Protein AF-A0ABD0MX73-F1 (afdb_monomer)

Structure (mmCIF, N/CA/C/O backbone):
data_AF-A0ABD0MX73-F1
#
_entry.id   AF-A0ABD0MX73-F1
#
loop_
_atom_site.group_PDB
_atom_site.id
_atom_site.type_symbol
_atom_site.label_atom_id
_atom_site.label_alt_id
_atom_site.label_comp_id
_atom_site.label_asym_id
_atom_site.label_entity_id
_atom_site.label_seq_id
_atom_site.pdbx_PDB_ins_code
_atom_site.Cartn_x
_atom_site.Cartn_y
_atom_site.Cartn_z
_atom_site.occupancy
_atom_site.B_iso_or_equiv
_atom_site.auth_seq_id
_atom_site.auth_comp_id
_atom_site.auth_asym_id
_atom_site.auth_atom_id
_atom_site.pdbx_PDB_model_num
ATOM 1 N N . MET A 1 1 ? 2.245 4.482 -4.719 1.00 58.47 1 MET A N 1
ATOM 2 C CA . MET A 1 1 ? 1.311 3.394 -5.089 1.00 58.47 1 MET A CA 1
ATOM 3 C C . MET A 1 1 ? -0.090 3.970 -5.049 1.00 58.47 1 MET A C 1
ATOM 5 O O . MET A 1 1 ? -0.383 4.683 -4.099 1.00 58.47 1 MET A O 1
ATOM 9 N N . LEU A 1 2 ? -0.908 3.717 -6.069 1.00 63.97 2 LEU A N 1
ATOM 10 C CA . LEU A 1 2 ? -2.315 4.131 -6.093 1.00 63.97 2 LEU A CA 1
ATOM 11 C C . LEU A 1 2 ? -3.198 2.883 -6.085 1.00 63.97 2 LEU A C 1
ATOM 13 O O . LEU A 1 2 ? -2.912 1.935 -6.824 1.00 63.97 2 LEU A O 1
ATOM 17 N N . LEU A 1 3 ? -4.234 2.901 -5.247 1.00 71.56 3 LEU A N 1
ATOM 18 C CA . LEU A 1 3 ? -5.297 1.898 -5.228 1.00 71.56 3 LEU A CA 1
ATOM 19 C C . LEU A 1 3 ? -6.507 2.468 -5.967 1.00 71.56 3 LEU A C 1
ATOM 21 O O . LEU A 1 3 ? -6.882 3.617 -5.752 1.00 71.56 3 LEU A O 1
ATOM 25 N N . LEU A 1 4 ? -7.085 1.676 -6.862 1.00 74.19 4 LEU A N 1
ATOM 26 C CA . LEU A 1 4 ? -8.135 2.104 -7.782 1.00 74.19 4 LEU A CA 1
ATOM 27 C C . LEU A 1 4 ? -9.317 1.131 -7.691 1.00 74.19 4 LEU A C 1
ATOM 29 O O . LEU A 1 4 ? -9.115 -0.083 -7.695 1.00 74.19 4 LEU A O 1
ATOM 33 N N . SER A 1 5 ? -10.545 1.655 -7.660 1.00 76.69 5 SER A N 1
ATOM 34 C CA . SER A 1 5 ? -11.791 0.863 -7.716 1.00 76.69 5 SER A CA 1
ATOM 35 C C . SER A 1 5 ? -12.155 0.404 -9.127 1.00 76.69 5 SER A C 1
ATOM 37 O O . SER A 1 5 ? -12.880 -0.573 -9.305 1.00 76.69 5 SER A O 1
ATOM 39 N N . LYS A 1 6 ? -11.662 1.100 -10.158 1.00 80.06 6 LYS A N 1
ATOM 40 C CA . LYS A 1 6 ? -12.025 0.844 -11.557 1.00 80.06 6 LYS A CA 1
ATOM 41 C C . LYS A 1 6 ? -10.839 0.324 -12.357 1.00 80.06 6 LYS A C 1
ATOM 43 O O . LYS A 1 6 ? -9.804 0.980 -12.476 1.00 80.06 6 LYS A O 1
ATOM 48 N N . LYS A 1 7 ? -11.045 -0.812 -13.028 1.00 80.56 7 LYS A N 1
ATOM 49 C CA . LYS A 1 7 ? -10.069 -1.419 -13.948 1.00 80.56 7 LYS A CA 1
ATOM 50 C C . LYS A 1 7 ? -9.634 -0.471 -15.073 1.00 80.56 7 LYS A C 1
ATOM 52 O O . LYS A 1 7 ? -8.482 -0.497 -15.487 1.00 80.56 7 LYS A O 1
ATOM 57 N N . THR A 1 8 ? -10.541 0.367 -15.573 1.00 77.88 8 THR A N 1
ATOM 58 C CA . THR A 1 8 ? -10.251 1.333 -16.646 1.00 77.88 8 THR A CA 1
ATOM 59 C C . THR A 1 8 ? -9.255 2.408 -16.215 1.00 77.88 8 THR A C 1
ATOM 61 O O . THR A 1 8 ? -8.414 2.800 -17.017 1.00 77.88 8 THR A O 1
ATOM 64 N N . LEU A 1 9 ? -9.295 2.839 -14.949 1.00 74.19 9 LEU A N 1
ATOM 65 C CA . LEU A 1 9 ? -8.300 3.758 -14.390 1.00 74.19 9 LEU A CA 1
ATOM 66 C C . LEU A 1 9 ? -6.937 3.074 -14.252 1.00 74.19 9 LEU A C 1
ATOM 68 O O . LEU A 1 9 ? -5.914 3.682 -14.548 1.00 74.19 9 LEU A O 1
ATOM 72 N N . TRP A 1 10 ? -6.919 1.798 -13.861 1.00 74.44 10 TRP A N 1
ATOM 73 C CA . TRP A 1 10 ? -5.686 1.010 -13.792 1.00 74.44 10 TRP A CA 1
ATOM 74 C C . TRP A 1 10 ? -5.025 0.833 -15.169 1.00 74.44 10 TRP A C 1
ATOM 76 O O . TRP A 1 10 ? -3.808 0.971 -15.278 1.00 74.44 10 TRP A O 1
ATOM 86 N N . LEU A 1 11 ? -5.824 0.588 -16.214 1.00 76.94 11 LEU A N 1
ATOM 87 C CA . LEU A 1 11 ? -5.361 0.433 -17.600 1.00 76.94 11 LEU A CA 1
ATOM 88 C C . LEU A 1 11 ? -4.970 1.750 -18.290 1.00 76.94 11 LEU A C 1
ATOM 90 O O . LEU A 1 11 ? -4.331 1.706 -19.338 1.00 76.94 11 LEU A O 1
ATOM 94 N N . SER A 1 12 ? -5.373 2.905 -17.754 1.00 77.81 12 SER A N 1
ATOM 95 C CA . SER A 1 12 ? -5.041 4.209 -18.340 1.00 77.81 12 SER A CA 1
ATOM 96 C C . SER A 1 12 ? -3.531 4.441 -18.315 1.00 77.81 12 SER A C 1
ATOM 98 O O . SER A 1 12 ? -2.850 4.067 -17.370 1.00 77.81 12 SER A O 1
ATOM 100 N N . ASP A 1 13 ? -2.986 5.129 -19.308 1.00 72.06 13 ASP A N 1
ATOM 101 C CA . ASP A 1 13 ? -1.598 5.610 -19.316 1.00 72.06 13 ASP A CA 1
ATOM 102 C C . ASP A 1 13 ? -1.348 6.788 -18.350 1.00 72.06 13 ASP A C 1
ATOM 104 O O . ASP A 1 13 ? -0.205 7.178 -18.136 1.00 72.06 13 ASP A O 1
ATOM 108 N N . GLY A 1 14 ? -2.401 7.308 -17.714 1.00 64.31 14 GLY A N 1
ATOM 109 C CA . GLY A 1 14 ? -2.361 8.451 -16.805 1.00 64.31 14 GLY A CA 1
ATOM 110 C C . GLY A 1 14 ? -2.854 9.765 -17.386 1.00 64.31 14 GLY A C 1
ATOM 111 O O . GLY A 1 14 ? -2.981 10.741 -16.647 1.00 64.31 14 GLY A O 1
ATOM 112 N N . SER A 1 15 ? -3.247 9.770 -18.659 1.00 62.91 15 SER A N 1
ATOM 113 C CA . SER A 1 15 ? -3.918 10.900 -19.312 1.00 62.91 15 SER A CA 1
ATOM 114 C C . SER A 1 15 ? -5.285 11.247 -18.709 1.00 62.91 15 SER A C 1
ATOM 116 O O . SER A 1 15 ? -5.742 12.378 -18.852 1.00 62.91 15 SER A O 1
ATOM 118 N N . MET A 1 16 ? -5.935 10.313 -18.002 1.00 61.72 16 MET A N 1
ATOM 119 C CA . MET A 1 16 ? -7.281 10.517 -17.444 1.00 61.72 16 MET A CA 1
ATOM 120 C C . MET A 1 16 ? -7.321 11.266 -16.100 1.00 61.72 16 MET A C 1
ATOM 122 O O . MET A 1 16 ? -8.405 11.464 -15.564 1.00 61.72 16 MET A O 1
ATOM 126 N N . GLY A 1 17 ? -6.178 11.711 -15.564 1.00 57.12 17 GLY A N 1
ATOM 127 C CA . GLY A 1 17 ? -6.126 12.512 -14.337 1.00 57.12 17 GLY A CA 1
ATOM 128 C C . GLY A 1 17 ? -6.524 11.718 -13.087 1.00 57.12 17 GLY A C 1
ATOM 129 O O . GLY A 1 17 ? -7.679 11.701 -12.676 1.00 57.12 17 GLY A O 1
ATOM 130 N N . PHE A 1 18 ? -5.546 11.103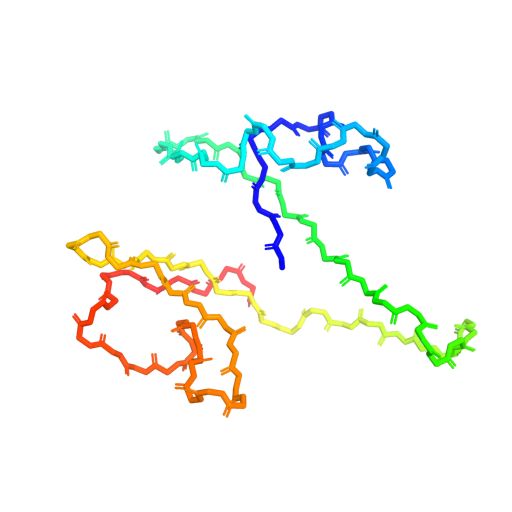 -12.417 1.00 60.06 18 PHE A N 1
ATOM 131 C CA . PHE A 1 18 ? -5.746 10.250 -11.229 1.00 60.06 18 PHE A CA 1
ATOM 132 C C . PHE A 1 18 ? -6.273 10.963 -9.963 1.00 60.06 18 PHE A C 1
ATOM 134 O O . PHE A 1 18 ? -6.321 10.352 -8.899 1.00 60.06 18 PHE A O 1
ATOM 141 N N . GLY A 1 19 ? -6.635 12.246 -10.044 1.00 54.72 19 GLY A N 1
ATOM 142 C CA . GLY A 1 19 ? -6.941 13.088 -8.883 1.00 54.72 19 GLY A CA 1
ATOM 143 C C . GLY A 1 19 ? -8.414 13.175 -8.478 1.00 54.72 19 GLY A C 1
ATOM 144 O O . GLY A 1 19 ? -8.689 13.694 -7.405 1.00 54.72 19 GLY A O 1
ATOM 145 N N . GLN A 1 20 ? -9.364 12.710 -9.300 1.00 48.94 20 GLN A N 1
ATOM 146 C CA . GLN A 1 20 ? -10.796 12.961 -9.043 1.00 48.94 20 GLN A CA 1
ATOM 147 C C . GLN A 1 20 ? -11.555 11.806 -8.361 1.00 48.94 20 GLN A C 1
ATOM 149 O O . GLN A 1 20 ? -12.685 12.005 -7.935 1.00 48.94 20 GLN A O 1
ATOM 154 N N . GLU A 1 21 ? -10.935 10.631 -8.192 1.00 50.41 21 GLU A N 1
ATOM 155 C CA . GLU A 1 21 ? -11.530 9.462 -7.505 1.00 50.41 21 GLU A CA 1
ATOM 156 C C . GLU A 1 21 ? -10.542 8.776 -6.528 1.00 50.41 21 GLU A C 1
ATOM 158 O O . GLU A 1 21 ? -10.696 7.602 -6.190 1.00 50.41 21 GLU A O 1
ATOM 163 N N . SER A 1 22 ? -9.492 9.481 -6.083 1.00 52.31 22 SER A N 1
ATOM 164 C CA . SER A 1 22 ? -8.428 8.901 -5.243 1.00 52.31 22 SER A CA 1
ATOM 165 C C . SER A 1 22 ? -8.841 8.622 -3.793 1.00 52.31 22 SER A C 1
ATOM 167 O O . SER A 1 22 ? -8.194 7.808 -3.140 1.00 52.31 22 SER A O 1
ATOM 169 N N . ASP A 1 23 ? -9.920 9.244 -3.307 1.00 53.25 23 ASP A N 1
ATOM 170 C CA . ASP A 1 23 ? -10.564 8.897 -2.032 1.00 53.25 23 ASP A CA 1
ATOM 171 C C . ASP A 1 23 ? -11.628 7.822 -2.273 1.00 53.25 23 ASP A C 1
ATOM 173 O O . ASP A 1 23 ? -12.833 8.071 -2.289 1.00 53.25 23 ASP A O 1
ATOM 177 N N . THR A 1 24 ? -11.167 6.598 -2.517 1.00 62.81 24 THR A N 1
ATOM 178 C CA . THR A 1 24 ? -12.043 5.429 -2.598 1.00 62.81 24 THR A CA 1
ATOM 179 C C . THR A 1 24 ? -11.948 4.654 -1.285 1.00 62.81 24 THR A C 1
ATOM 181 O O . THR A 1 24 ? -10.898 4.105 -0.953 1.00 62.81 24 THR A O 1
ATOM 184 N N . ALA A 1 25 ? -13.056 4.582 -0.546 1.00 70.25 25 ALA A N 1
ATOM 185 C CA . ALA A 1 25 ? -13.232 3.579 0.498 1.00 70.25 25 ALA A CA 1
ATOM 186 C C . ALA A 1 25 ? -13.597 2.237 -0.156 1.00 70.25 25 ALA A C 1
ATOM 188 O O . ALA A 1 25 ? -14.439 2.203 -1.052 1.00 70.25 25 ALA A O 1
ATOM 189 N N . PHE A 1 26 ? -12.969 1.150 0.290 1.00 76.44 26 PHE A N 1
ATOM 190 C CA . PHE A 1 26 ? -13.239 -0.203 -0.198 1.00 76.44 26 PHE A CA 1
ATOM 191 C C . PHE A 1 26 ? -14.049 -0.977 0.842 1.00 76.44 26 PHE A C 1
ATOM 193 O O . PHE A 1 26 ? -13.752 -0.920 2.036 1.00 76.44 26 PHE A O 1
ATOM 200 N N . SER A 1 27 ? -15.066 -1.694 0.381 1.00 78.25 27 SER A N 1
ATOM 201 C CA . SER A 1 27 ? -15.904 -2.586 1.179 1.00 78.25 27 SER A CA 1
ATOM 202 C C . SER A 1 27 ? -15.445 -4.038 1.051 1.00 78.25 27 SER A C 1
ATOM 204 O O . SER A 1 27 ? -14.663 -4.402 0.170 1.00 78.25 27 SER A O 1
ATOM 206 N N . GLU A 1 28 ? -15.943 -4.895 1.939 1.00 78.62 28 GLU A N 1
ATOM 207 C CA . GLU A 1 28 ? -15.727 -6.335 1.819 1.00 78.62 28 GLU A CA 1
ATOM 208 C C . GLU A 1 28 ? -16.255 -6.853 0.469 1.00 78.62 28 GLU A C 1
ATOM 210 O O . GLU A 1 28 ? -17.384 -6.563 0.078 1.00 78.62 28 GLU A O 1
ATOM 215 N N . GLY A 1 29 ? -15.424 -7.619 -0.243 1.00 83.00 29 GLY A N 1
ATOM 216 C CA . GLY A 1 29 ? -15.737 -8.147 -1.574 1.00 83.00 29 GLY A CA 1
ATOM 217 C C . GLY A 1 29 ? -15.302 -7.256 -2.741 1.00 83.00 29 GLY A C 1
ATOM 218 O O . GLY A 1 29 ? -15.340 -7.714 -3.885 1.00 83.00 29 GLY A O 1
ATOM 219 N N . ASP A 1 30 ? -14.834 -6.031 -2.479 1.00 83.56 30 ASP A N 1
ATOM 220 C CA . ASP A 1 30 ? -14.346 -5.146 -3.535 1.00 83.56 30 ASP A CA 1
ATOM 221 C C . ASP A 1 30 ? -13.040 -5.652 -4.159 1.00 83.56 30 ASP A C 1
ATOM 223 O O . ASP A 1 30 ? -12.124 -6.140 -3.491 1.00 83.56 30 ASP A O 1
ATOM 227 N N . VAL A 1 31 ? -12.929 -5.472 -5.477 1.00 83.00 31 VAL A N 1
ATOM 228 C CA . VAL A 1 3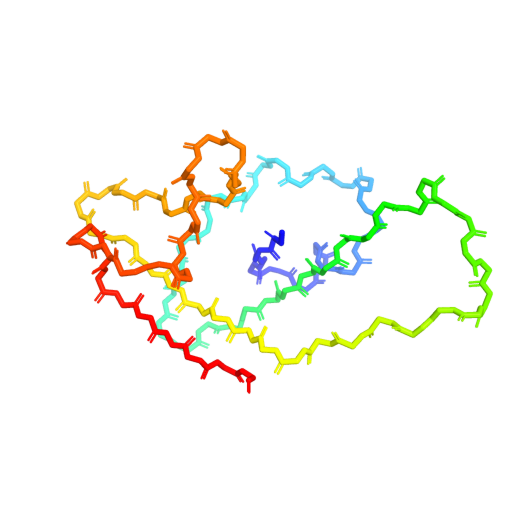1 ? -11.697 -5.749 -6.220 1.00 83.00 31 VAL A CA 1
ATOM 229 C C . VAL A 1 31 ? -10.837 -4.491 -6.245 1.00 83.00 31 VAL A C 1
ATOM 231 O O . VAL A 1 31 ? -11.211 -3.482 -6.843 1.00 83.00 31 VAL A O 1
ATOM 234 N N . ILE A 1 32 ? -9.657 -4.575 -5.634 1.00 82.06 32 ILE A N 1
ATOM 235 C CA . ILE A 1 32 ? -8.697 -3.473 -5.560 1.00 82.06 32 ILE A CA 1
ATOM 236 C C . ILE A 1 32 ? -7.652 -3.625 -6.665 1.00 82.06 32 ILE A C 1
ATOM 238 O O . ILE A 1 32 ? -6.962 -4.642 -6.747 1.00 82.06 32 ILE A O 1
ATOM 242 N N . TYR A 1 33 ? -7.490 -2.590 -7.490 1.00 82.50 33 TYR A N 1
ATOM 243 C CA . TYR A 1 33 ? -6.439 -2.537 -8.504 1.00 82.50 33 TYR A CA 1
ATOM 244 C C . TYR A 1 33 ? -5.277 -1.672 -8.014 1.00 82.50 33 TYR A C 1
ATOM 246 O O . TYR A 1 33 ? -5.448 -0.484 -7.748 1.00 82.50 33 TYR A O 1
ATOM 254 N N . GLY A 1 34 ? -4.084 -2.260 -7.908 1.00 77.75 34 GLY A N 1
ATOM 255 C CA . GLY A 1 34 ? -2.854 -1.550 -7.559 1.00 77.75 34 GLY A CA 1
ATOM 256 C C . GLY A 1 34 ? -2.010 -1.228 -8.791 1.00 77.75 34 GLY A C 1
ATOM 257 O O . GLY A 1 34 ? -1.847 -2.069 -9.677 1.00 77.75 34 GLY A O 1
ATOM 258 N N . ARG A 1 35 ? -1.428 -0.024 -8.840 1.00 77.19 35 ARG A N 1
ATOM 259 C CA . ARG A 1 35 ? -0.412 0.337 -9.843 1.00 77.19 35 ARG A CA 1
ATOM 260 C C . ARG A 1 35 ? 0.876 0.823 -9.186 1.00 77.19 35 ARG A C 1
ATOM 262 O O . ARG A 1 35 ? 0.862 1.730 -8.346 1.00 77.19 35 ARG A O 1
ATOM 269 N N . VAL A 1 36 ? 1.992 0.229 -9.603 1.00 75.69 36 VAL A N 1
ATOM 270 C CA . VAL A 1 36 ? 3.346 0.666 -9.251 1.00 75.69 36 VAL A CA 1
ATOM 271 C C . VAL A 1 36 ? 3.881 1.491 -10.415 1.00 75.69 36 VAL A C 1
ATOM 273 O O . VAL A 1 36 ? 4.053 0.979 -11.516 1.00 75.69 36 VAL A O 1
ATOM 276 N N . MET A 1 37 ? 4.083 2.782 -10.169 1.00 73.25 37 MET A N 1
ATOM 277 C CA . MET A 1 37 ? 4.743 3.689 -11.103 1.00 73.25 37 MET A CA 1
ATOM 278 C C . MET A 1 37 ? 6.213 3.764 -10.707 1.00 73.25 37 MET A C 1
ATOM 280 O O . MET A 1 37 ? 6.514 4.004 -9.538 1.00 73.25 37 MET A O 1
ATOM 284 N N . VAL A 1 38 ? 7.105 3.552 -11.666 1.00 72.12 38 VAL A N 1
ATOM 285 C CA . VAL A 1 38 ? 8.550 3.703 -11.486 1.00 72.12 38 VAL A CA 1
ATOM 286 C C . VAL A 1 38 ? 8.967 4.885 -12.345 1.00 72.12 38 VAL A C 1
ATOM 288 O O . VAL A 1 38 ? 8.683 4.886 -13.541 1.00 72.12 38 VAL A O 1
ATOM 291 N N . ASP A 1 39 ? 9.584 5.896 -11.738 1.00 69.25 39 ASP A N 1
ATOM 292 C CA . ASP A 1 39 ? 10.137 7.025 -12.481 1.00 69.25 39 ASP A CA 1
ATOM 293 C C . ASP A 1 39 ? 11.469 6.594 -13.120 1.00 69.25 39 ASP A C 1
ATOM 295 O O . ASP A 1 39 ? 12.409 6.240 -12.398 1.00 69.25 39 ASP A O 1
ATOM 299 N N . PRO A 1 40 ? 11.580 6.571 -14.458 1.00 61.81 40 PRO A N 1
ATOM 300 C CA . PRO A 1 40 ? 12.763 6.083 -15.145 1.00 61.81 40 PRO A CA 1
ATOM 301 C C . PRO A 1 40 ? 13.893 7.124 -15.203 1.00 61.81 40 PRO A C 1
ATOM 303 O O . PRO A 1 40 ? 14.659 7.100 -16.163 1.00 61.81 40 PRO A O 1
ATOM 306 N N . VAL A 1 41 ? 14.061 8.011 -14.207 1.00 59.47 41 VAL A N 1
ATOM 307 C CA . VAL A 1 41 ? 15.117 9.059 -14.197 1.00 59.47 41 VAL A CA 1
ATOM 308 C C . VAL A 1 41 ? 16.519 8.503 -14.497 1.00 59.47 41 VAL A C 1
ATOM 310 O O . VAL A 1 41 ? 17.382 9.228 -14.978 1.00 59.47 41 VAL A O 1
ATOM 313 N N . GLN A 1 42 ? 16.759 7.210 -14.266 1.00 55.69 42 GLN A N 1
ATOM 314 C CA . GLN A 1 42 ? 18.047 6.563 -14.535 1.00 55.69 42 GLN A CA 1
ATOM 315 C C . GLN A 1 42 ? 18.143 5.810 -15.874 1.00 55.69 42 GLN A C 1
ATOM 317 O O . GLN A 1 42 ? 19.209 5.279 -16.162 1.00 55.69 42 GLN A O 1
ATOM 322 N N . ASN A 1 43 ? 17.089 5.766 -16.703 1.00 55.41 43 ASN A N 1
ATOM 323 C CA . ASN A 1 43 ? 17.109 5.166 -18.048 1.00 55.41 43 ASN A CA 1
ATOM 324 C C . ASN A 1 43 ? 17.845 3.805 -18.075 1.00 55.41 43 ASN A C 1
ATOM 326 O O . ASN A 1 43 ? 18.718 3.559 -18.903 1.00 55.41 43 ASN A O 1
ATOM 330 N N . LEU A 1 44 ? 17.525 2.932 -17.111 1.00 59.91 44 LEU A N 1
ATOM 331 C CA . LEU A 1 44 ? 18.272 1.700 -16.810 1.00 59.91 44 LEU A CA 1
ATOM 332 C C . LEU A 1 44 ? 18.175 0.616 -17.914 1.00 59.91 44 LEU A C 1
ATOM 334 O O . LEU A 1 44 ? 18.689 -0.490 -17.736 1.00 59.91 44 LEU A O 1
ATOM 338 N N . GLY A 1 45 ? 17.547 0.930 -19.055 1.00 63.66 45 GLY A N 1
ATOM 339 C CA . GLY A 1 45 ? 17.368 0.039 -20.205 1.00 63.66 45 GLY A CA 1
ATOM 340 C C . GLY A 1 45 ? 16.603 -1.242 -19.865 1.00 63.66 45 GLY A C 1
ATOM 341 O O . GLY A 1 45 ? 15.926 -1.316 -18.848 1.00 63.66 45 GLY A O 1
ATOM 342 N N . ASP A 1 46 ? 16.758 -2.284 -20.680 1.00 67.25 46 ASP A N 1
ATOM 343 C CA . ASP A 1 46 ? 16.188 -3.618 -20.407 1.00 67.25 46 ASP A CA 1
ATOM 344 C C . ASP A 1 46 ? 16.965 -4.392 -19.316 1.00 67.25 46 ASP A C 1
ATOM 346 O O . ASP A 1 46 ? 16.697 -5.561 -19.043 1.00 67.25 46 ASP A O 1
ATOM 350 N N . SER A 1 47 ? 17.959 -3.753 -18.692 1.00 70.56 47 SER A N 1
ATOM 351 C CA . SER A 1 47 ? 18.912 -4.385 -17.773 1.00 70.56 47 SER A CA 1
ATOM 352 C C . SER A 1 47 ? 18.453 -4.396 -16.314 1.00 70.56 47 SER A C 1
ATOM 354 O O . SER A 1 47 ? 19.197 -4.867 -15.451 1.00 70.56 47 SER A O 1
ATOM 356 N N . PHE A 1 48 ? 17.263 -3.876 -16.005 1.00 70.25 48 PHE A N 1
ATOM 357 C CA . PHE A 1 48 ? 16.724 -3.890 -14.648 1.00 70.25 48 PHE A CA 1
ATOM 358 C C . PHE A 1 48 ? 15.459 -4.738 -14.563 1.00 70.25 48 PHE A C 1
ATOM 360 O O . PHE A 1 48 ? 14.548 -4.646 -15.381 1.00 70.25 48 PHE A O 1
ATOM 367 N N . ILE A 1 49 ? 15.396 -5.551 -13.514 1.00 73.44 49 ILE A N 1
ATOM 368 C CA . ILE A 1 49 ? 14.198 -6.292 -13.140 1.00 73.44 49 ILE A CA 1
ATOM 369 C C . ILE A 1 49 ? 13.688 -5.657 -11.853 1.00 73.44 49 ILE A C 1
ATOM 371 O O . ILE A 1 49 ? 14.395 -5.624 -10.846 1.00 73.44 49 ILE A O 1
ATOM 375 N N . CYS A 1 50 ? 12.464 -5.138 -11.882 1.00 76.12 50 CYS A N 1
ATOM 376 C CA . CYS A 1 50 ? 11.776 -4.705 -10.674 1.00 76.12 50 CYS A CA 1
ATOM 377 C C . CYS A 1 50 ? 10.986 -5.889 -10.115 1.00 76.12 50 CYS A C 1
ATOM 379 O O . CYS A 1 50 ? 10.056 -6.374 -10.758 1.00 76.12 50 CYS A O 1
ATOM 381 N N . ASN A 1 51 ? 11.357 -6.345 -8.920 1.00 81.69 51 ASN A N 1
ATOM 382 C CA . ASN A 1 51 ? 10.632 -7.388 -8.207 1.00 81.69 51 ASN A CA 1
ATOM 383 C C . ASN A 1 51 ? 9.839 -6.774 -7.059 1.00 81.69 51 ASN A C 1
ATOM 385 O O . ASN A 1 51 ? 10.368 -6.001 -6.260 1.00 81.69 51 ASN A O 1
ATOM 389 N N . ILE A 1 52 ? 8.569 -7.153 -6.957 1.00 84.56 52 ILE A N 1
ATOM 390 C CA . ILE A 1 52 ? 7.749 -6.838 -5.792 1.00 84.56 52 ILE A CA 1
ATOM 391 C C . ILE A 1 52 ? 7.944 -7.971 -4.788 1.00 84.56 52 ILE A C 1
ATOM 393 O O . ILE A 1 52 ? 7.404 -9.058 -4.966 1.00 84.56 52 ILE A O 1
ATOM 397 N N . GLU A 1 53 ? 8.729 -7.725 -3.742 1.00 86.44 53 GLU A N 1
ATOM 398 C CA . GLU A 1 53 ? 9.000 -8.748 -2.725 1.00 86.44 53 GLU A CA 1
ATOM 399 C C . GLU A 1 53 ? 7.908 -8.839 -1.660 1.00 86.44 53 GLU A C 1
ATOM 401 O O . GLU A 1 53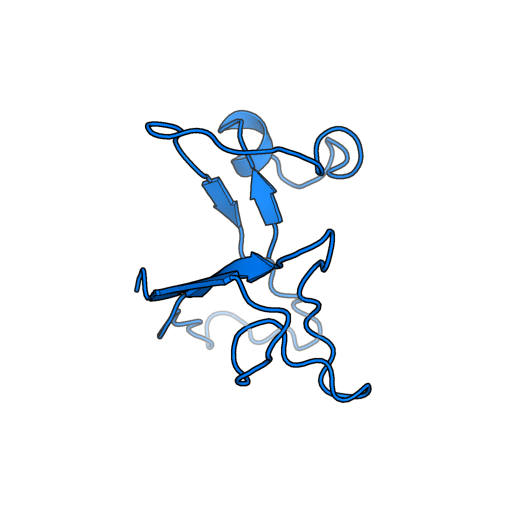 ? 7.620 -9.920 -1.147 1.00 86.44 53 GLU A O 1
ATOM 406 N N . LYS A 1 54 ? 7.342 -7.691 -1.270 1.00 86.94 54 LYS A N 1
ATOM 407 C CA . LYS A 1 54 ? 6.337 -7.594 -0.210 1.00 86.94 54 LYS A CA 1
ATOM 408 C C . LYS A 1 54 ? 5.362 -6.475 -0.515 1.00 86.94 54 LYS A C 1
ATOM 410 O O . LYS A 1 54 ? 5.773 -5.386 -0.917 1.00 86.94 54 LYS A O 1
ATOM 415 N N . VAL A 1 55 ? 4.086 -6.720 -0.250 1.00 84.94 55 VAL A N 1
ATOM 416 C CA . VAL A 1 55 ? 3.052 -5.681 -0.298 1.00 84.94 55 VAL A CA 1
ATOM 417 C C . VAL A 1 55 ? 2.259 -5.720 0.991 1.00 84.94 55 VAL A C 1
ATOM 419 O O . VAL A 1 55 ? 1.818 -6.784 1.429 1.00 84.94 55 VAL A O 1
ATOM 422 N N . PHE A 1 56 ? 2.076 -4.544 1.586 1.00 85.81 56 PHE A N 1
ATOM 423 C CA . PHE A 1 56 ? 1.276 -4.368 2.785 1.00 85.81 56 PHE A CA 1
ATOM 424 C C . PHE A 1 56 ? 0.078 -3.475 2.478 1.00 85.81 56 PHE A C 1
ATOM 426 O O . PHE A 1 56 ? 0.247 -2.387 1.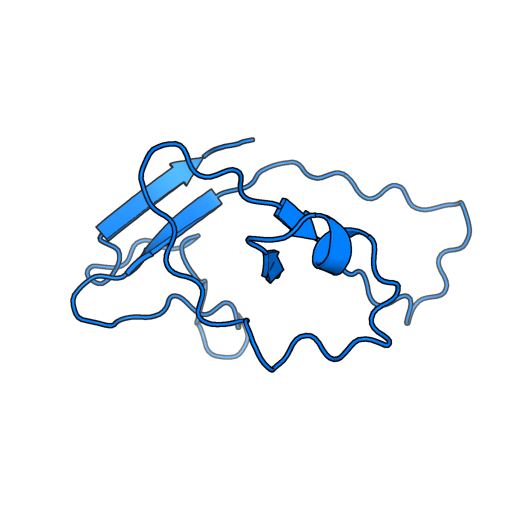931 1.00 85.81 56 PHE A O 1
ATOM 433 N N . LEU A 1 57 ? -1.117 -3.931 2.847 1.00 84.94 57 LEU A N 1
ATOM 434 C CA . LEU A 1 57 ? -2.321 -3.109 2.887 1.00 84.94 57 LEU A CA 1
ATOM 435 C C . LEU A 1 57 ? -2.587 -2.723 4.338 1.00 84.94 57 LEU A C 1
ATOM 437 O O . LEU A 1 57 ? -2.573 -3.579 5.224 1.00 84.94 57 LEU A O 1
ATOM 441 N N . CYS A 1 58 ? -2.810 -1.441 4.588 1.00 84.62 58 CYS A N 1
ATOM 442 C CA . CYS A 1 58 ? -2.961 -0.930 5.937 1.00 84.62 58 CYS A CA 1
ATOM 443 C C . CYS A 1 58 ? -3.978 0.197 6.010 1.00 84.62 58 CYS A C 1
ATOM 445 O O . CYS A 1 58 ? -4.195 0.924 5.042 1.00 84.62 58 CYS A O 1
ATOM 447 N N . THR A 1 59 ? -4.582 0.335 7.184 1.00 85.75 59 THR A N 1
ATOM 448 C CA . THR A 1 59 ? -5.553 1.385 7.490 1.00 85.75 59 THR A CA 1
ATOM 449 C C . THR A 1 59 ? -5.114 2.109 8.753 1.00 85.75 59 THR A C 1
ATOM 451 O O . THR A 1 59 ? -4.623 1.481 9.697 1.00 85.75 59 THR A O 1
ATOM 454 N N . GLY A 1 60 ? -5.27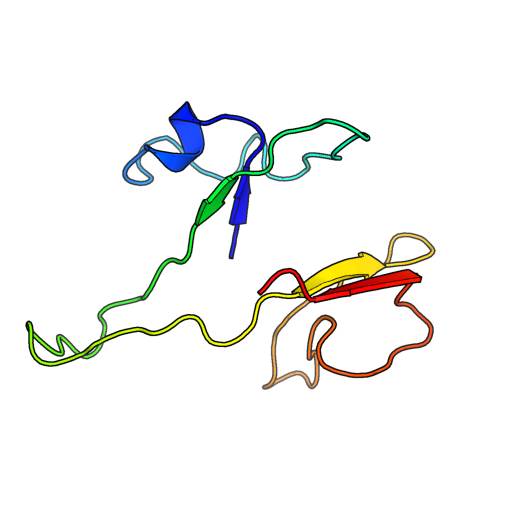6 3.429 8.785 1.00 87.19 60 GLY A N 1
ATOM 455 C CA . GLY A 1 60 ? -5.122 4.177 10.027 1.00 87.19 60 GLY A CA 1
ATOM 456 C C . GLY A 1 60 ? -6.381 4.117 10.892 1.00 87.19 60 GLY A C 1
ATOM 457 O O . GLY A 1 60 ? -7.456 3.738 10.423 1.00 87.19 60 GLY A O 1
ATOM 458 N N . ALA A 1 61 ? -6.228 4.478 12.159 1.00 88.50 61 ALA A N 1
ATOM 459 C CA . ALA A 1 61 ? -7.312 4.740 13.097 1.00 88.50 61 ALA A CA 1
ATOM 460 C C . ALA A 1 61 ? -7.591 6.249 13.173 1.00 88.50 61 ALA A C 1
ATOM 462 O O . ALA A 1 61 ? -6.710 7.060 12.890 1.00 88.50 61 ALA A O 1
ATOM 463 N N . ASP A 1 62 ? -8.813 6.629 13.553 1.00 88.44 62 ASP A N 1
ATOM 464 C CA . ASP A 1 62 ? -9.176 8.014 13.896 1.00 88.44 62 ASP A CA 1
ATOM 465 C C . ASP A 1 62 ? -8.841 9.064 12.816 1.00 88.44 62 ASP A C 1
ATOM 467 O O . ASP A 1 62 ? -8.442 10.190 13.106 1.00 88.44 62 ASP A O 1
ATOM 471 N N . GLY A 1 63 ? -8.989 8.692 11.539 1.00 84.19 63 GLY A N 1
ATOM 472 C CA . GLY A 1 63 ? -8.707 9.576 10.401 1.00 84.19 63 GLY A CA 1
ATOM 473 C C . GLY A 1 63 ? -7.220 9.724 10.058 1.00 84.19 63 GLY A C 1
ATOM 474 O O . GLY A 1 63 ? -6.873 10.500 9.167 1.00 84.19 63 GLY A O 1
ATOM 475 N N . TYR A 1 64 ? -6.332 8.976 10.718 1.00 85.00 64 TYR A N 1
ATOM 476 C CA . TYR A 1 64 ? -4.927 8.905 10.337 1.00 85.00 64 TYR A CA 1
ATOM 477 C C . TYR A 1 64 ? -4.772 8.264 8.951 1.00 85.00 64 TYR A C 1
ATOM 479 O O . TYR A 1 64 ? -5.288 7.179 8.685 1.00 85.00 64 TYR A O 1
ATOM 487 N N . ILE A 1 65 ? -4.013 8.918 8.073 1.00 85.44 65 ILE A N 1
ATOM 488 C CA . ILE A 1 65 ? -3.644 8.386 6.758 1.00 85.44 65 ILE A CA 1
ATOM 489 C C . ILE A 1 65 ? -2.148 8.058 6.803 1.00 85.44 65 ILE A C 1
ATOM 491 O O . ILE A 1 65 ? -1.340 8.988 6.884 1.00 85.44 65 ILE A O 1
ATOM 495 N N . PRO A 1 66 ? -1.749 6.773 6.748 1.00 85.44 66 PRO A N 1
ATOM 496 C CA . PRO A 1 66 ? -0.342 6.391 6.739 1.00 85.44 66 PRO A CA 1
ATOM 497 C C . PRO A 1 66 ? 0.350 6.917 5.477 1.00 85.44 66 PRO A C 1
ATOM 499 O O . PRO A 1 66 ? 0.037 6.501 4.362 1.00 85.44 66 PRO A O 1
ATOM 502 N N . LYS A 1 67 ? 1.308 7.828 5.649 1.00 86.12 67 LYS A N 1
ATOM 503 C CA . LYS A 1 67 ? 2.111 8.394 4.557 1.00 86.12 67 LYS A CA 1
ATOM 504 C C . LYS A 1 67 ? 3.496 7.773 4.543 1.00 86.12 67 LYS A C 1
ATOM 506 O O . LYS A 1 67 ? 4.056 7.490 5.597 1.00 86.12 67 LYS A O 1
ATOM 511 N N . TYR A 1 68 ? 4.040 7.566 3.349 1.00 84.25 68 TYR A N 1
ATOM 512 C CA . TYR A 1 68 ? 5.405 7.088 3.167 1.00 84.25 68 TYR A CA 1
ATOM 513 C C . TYR A 1 68 ? 6.279 8.228 2.641 1.00 84.25 68 TYR A C 1
ATOM 515 O O . TYR A 1 68 ? 6.240 8.553 1.455 1.00 84.25 68 TYR A O 1
ATOM 523 N N . ASN A 1 69 ? 7.037 8.833 3.547 1.00 86.81 69 ASN A N 1
ATOM 524 C CA . ASN A 1 69 ? 8.077 9.818 3.299 1.00 86.81 69 ASN A CA 1
ATOM 525 C C . ASN A 1 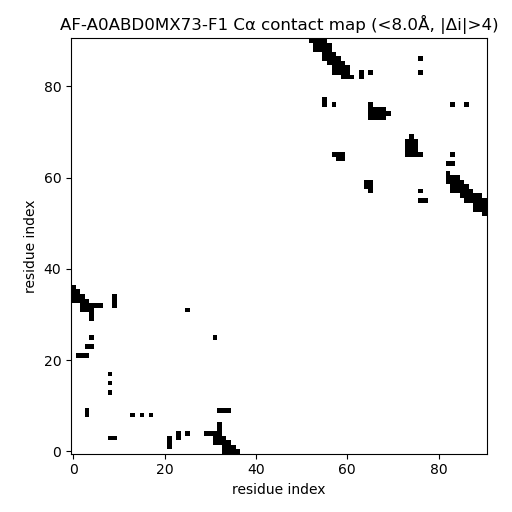69 ? 9.221 9.625 4.324 1.00 86.81 69 ASN A C 1
ATOM 527 O O . ASN A 1 69 ? 9.204 10.231 5.401 1.00 86.81 69 ASN A O 1
ATOM 531 N N . PRO A 1 70 ? 10.213 8.771 4.009 1.00 87.31 70 PRO A N 1
ATOM 532 C CA . PRO A 1 70 ? 11.323 8.461 4.909 1.00 87.31 70 PRO A CA 1
ATOM 533 C C . PRO A 1 70 ? 12.149 9.674 5.347 1.00 87.31 70 PRO A C 1
ATOM 535 O O . PRO A 1 70 ? 12.636 9.678 6.476 1.00 87.31 70 PRO A O 1
ATOM 538 N N . ASP A 1 71 ? 12.269 10.704 4.502 1.00 93.75 71 ASP A N 1
ATOM 539 C CA . ASP A 1 71 ? 13.018 11.930 4.818 1.00 93.75 71 ASP A CA 1
ATOM 540 C C . ASP A 1 71 ? 12.356 12.729 5.953 1.00 93.75 71 ASP A C 1
ATOM 542 O O . ASP A 1 71 ? 13.028 13.424 6.714 1.00 93.75 71 ASP A O 1
ATOM 546 N N . ASN A 1 72 ? 11.037 12.568 6.109 1.00 92.56 72 ASN A N 1
ATOM 547 C CA . ASN A 1 72 ? 10.241 13.155 7.186 1.00 92.56 72 ASN A CA 1
ATOM 548 C C . ASN A 1 72 ? 9.949 12.165 8.328 1.00 92.56 72 ASN A C 1
ATOM 550 O O . ASN A 1 72 ? 9.087 12.439 9.161 1.00 92.56 72 ASN A O 1
ATOM 554 N N . PHE A 1 73 ? 10.635 11.017 8.381 1.00 89.44 73 PHE A N 1
ATOM 555 C CA . PHE A 1 73 ? 10.369 9.933 9.339 1.00 89.44 73 PHE A CA 1
ATOM 556 C C . PHE A 1 73 ? 8.944 9.350 9.257 1.00 89.44 73 PHE A C 1
ATOM 558 O O . PHE A 1 73 ? 8.432 8.781 10.222 1.00 89.44 73 PHE A O 1
ATOM 565 N N . GLU A 1 74 ? 8.299 9.445 8.093 1.00 89.25 74 GLU A N 1
ATOM 566 C CA . GLU A 1 74 ? 6.994 8.843 7.829 1.00 89.25 74 GLU A CA 1
ATO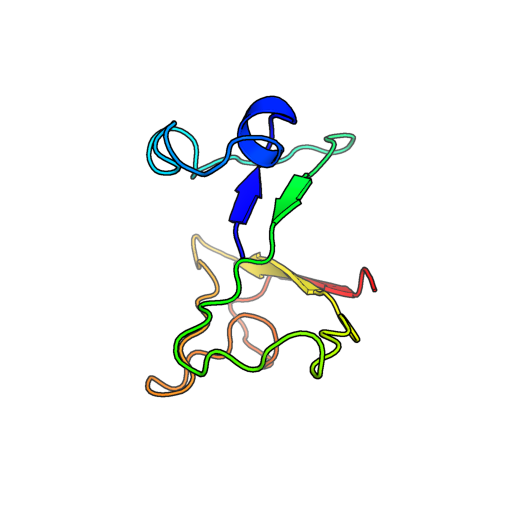M 567 C C . GLU A 1 74 ? 7.199 7.525 7.066 1.00 89.25 74 GLU A C 1
ATOM 569 O O . GLU A 1 74 ? 7.542 7.513 5.886 1.00 89.25 74 GLU A O 1
ATOM 574 N N . TYR A 1 75 ? 7.000 6.381 7.717 1.00 88.62 75 TYR A N 1
ATOM 575 C CA . TYR A 1 75 ? 7.274 5.064 7.113 1.00 88.62 75 TYR A CA 1
ATOM 576 C C . TYR A 1 75 ? 6.006 4.311 6.691 1.00 88.62 75 TYR A C 1
ATOM 578 O O . TYR A 1 75 ? 6.021 3.090 6.507 1.00 88.62 75 TYR A O 1
ATOM 586 N N . GLY A 1 76 ? 4.891 5.024 6.533 1.00 86.88 76 GLY A N 1
ATOM 587 C CA . GLY A 1 76 ? 3.583 4.449 6.246 1.00 86.88 76 GLY A CA 1
ATOM 588 C C . GLY A 1 76 ? 3.219 3.415 7.302 1.00 86.88 76 GLY A C 1
ATOM 589 O O . GLY A 1 76 ? 3.194 3.709 8.491 1.00 86.88 76 GLY A O 1
ATOM 590 N N . CYS A 1 77 ? 2.977 2.185 6.861 1.00 87.38 77 CYS A N 1
ATOM 591 C CA . CYS A 1 77 ? 2.694 1.054 7.741 1.00 87.38 77 CYS A CA 1
ATOM 592 C C . CYS A 1 77 ? 3.821 0.021 7.837 1.00 87.38 77 CYS A C 1
ATOM 594 O O . CYS A 1 77 ? 3.600 -1.096 8.312 1.00 87.38 77 CYS A O 1
ATOM 596 N N . LEU A 1 78 ? 5.031 0.380 7.393 1.00 87.44 78 LEU A N 1
ATOM 597 C CA . LEU A 1 78 ? 6.219 -0.455 7.584 1.00 87.44 78 LEU A CA 1
ATOM 598 C C . LEU A 1 78 ? 6.782 -0.341 9.004 1.00 87.44 78 LEU A C 1
ATOM 600 O O . LEU A 1 78 ? 7.398 -1.288 9.483 1.00 87.44 78 LEU A O 1
ATOM 604 N N . ALA A 1 79 ? 6.550 0.789 9.675 1.00 86.50 79 ALA A N 1
ATOM 605 C CA . ALA A 1 79 ? 6.871 0.974 11.083 1.00 86.50 79 ALA A CA 1
ATOM 606 C C . ALA A 1 79 ? 5.638 0.716 11.957 1.00 86.50 79 ALA A C 1
ATOM 608 O O . ALA A 1 79 ? 4.503 0.943 11.532 1.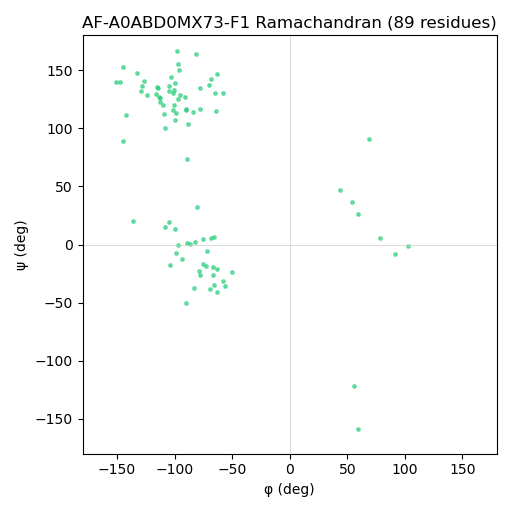00 86.50 79 ALA A O 1
ATOM 609 N N . ASP A 1 80 ? 5.866 0.253 13.184 1.00 83.25 80 ASP A N 1
ATOM 610 C CA . ASP A 1 80 ? 4.794 0.144 14.165 1.00 83.25 80 ASP A CA 1
ATOM 611 C C . ASP A 1 80 ? 4.356 1.546 14.617 1.00 83.25 80 ASP A C 1
ATOM 613 O O . ASP A 1 80 ? 5.174 2.438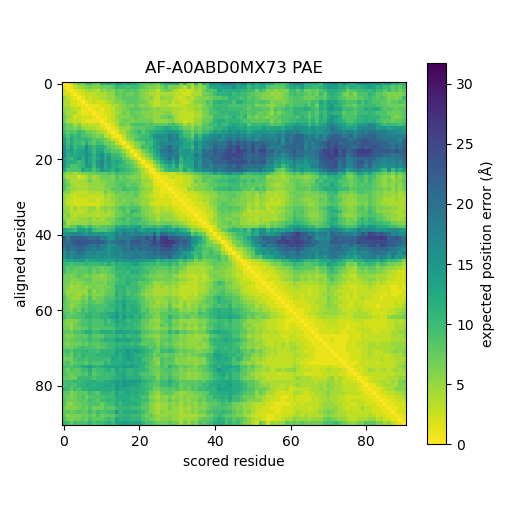 14.844 1.00 83.25 80 ASP A O 1
ATOM 617 N N . SER A 1 81 ? 3.045 1.743 14.729 1.00 85.44 81 SER A N 1
ATOM 618 C CA . SER A 1 81 ? 2.435 3.005 15.138 1.00 85.44 81 SER A CA 1
ATOM 619 C C . SER A 1 81 ? 1.112 2.719 15.835 1.00 85.44 81 SER A C 1
ATOM 621 O O . SER A 1 81 ? 0.346 1.867 15.390 1.00 85.44 81 SER A O 1
ATOM 623 N N . GLN A 1 82 ? 0.829 3.453 16.912 1.00 87.69 82 GLN A N 1
ATOM 624 C CA . GLN A 1 82 ? -0.450 3.362 17.628 1.00 87.69 82 GLN A CA 1
ATOM 625 C C . GLN A 1 82 ? -1.629 3.860 16.781 1.00 87.69 82 GLN A C 1
ATOM 627 O O . GLN A 1 82 ? -2.772 3.518 17.058 1.00 87.69 82 GLN A O 1
ATOM 632 N N . SER A 1 83 ? -1.352 4.645 15.739 1.00 89.75 83 SER A N 1
ATOM 633 C CA . SER A 1 83 ? -2.360 5.167 14.816 1.00 89.75 83 SER A CA 1
ATOM 634 C C . SER A 1 83 ? -2.667 4.210 13.660 1.00 89.75 83 SER A C 1
ATOM 636 O O . SER A 1 83 ? -3.484 4.542 12.806 1.00 89.75 83 SER A O 1
ATOM 638 N N . LEU A 1 84 ? -2.024 3.037 13.594 1.00 89.25 84 LEU A N 1
ATOM 639 C CA . LEU A 1 84 ? -2.352 1.987 12.626 1.00 89.25 84 LEU A CA 1
ATOM 640 C C . LEU A 1 84 ? -3.386 1.035 13.221 1.00 89.25 84 LEU A C 1
ATOM 642 O O . LEU A 1 84 ? -3.173 0.472 14.291 1.00 89.25 84 LEU A O 1
ATOM 646 N N . LEU A 1 85 ? -4.481 0.823 12.495 1.00 88.94 85 LEU A N 1
ATOM 647 C CA . LEU A 1 85 ? -5.544 -0.087 12.912 1.00 88.94 85 LEU A CA 1
ATOM 648 C C . LEU A 1 85 ? -5.292 -1.506 12.395 1.00 88.94 85 LEU A C 1
ATOM 650 O O . LEU A 1 85 ? -5.310 -2.465 13.163 1.00 88.94 85 LEU A O 1
ATOM 654 N N . TYR A 1 86 ? -5.019 -1.638 11.094 1.00 86.38 86 TYR A N 1
ATOM 655 C CA . TYR A 1 86 ? -4.761 -2.927 10.459 1.00 86.38 86 TYR A CA 1
ATOM 656 C C . TYR A 1 86 ? -3.525 -2.885 9.564 1.00 86.38 86 TYR A C 1
ATOM 658 O O . TYR A 1 86 ? -3.222 -1.871 8.932 1.00 86.38 86 TYR A O 1
ATOM 666 N N . ARG A 1 87 ? -2.829 -4.025 9.487 1.00 89.19 87 ARG A N 1
ATOM 667 C CA . ARG A 1 87 ? -1.680 -4.263 8.606 1.00 89.19 87 ARG A CA 1
ATOM 668 C C . ARG A 1 87 ? -1.731 -5.694 8.080 1.00 89.19 87 ARG A C 1
ATOM 670 O O . ARG A 1 87 ? -1.504 -6.641 8.828 1.00 89.19 87 ARG A O 1
ATOM 677 N N . PHE A 1 88 ? -1.973 -5.840 6.785 1.00 86.94 88 PHE A N 1
ATOM 678 C CA . PHE A 1 88 ? -2.048 -7.124 6.094 1.00 86.94 88 PHE A CA 1
ATOM 679 C C . PHE A 1 88 ? -0.888 -7.256 5.118 1.00 86.94 88 PHE A C 1
ATOM 681 O O . PHE A 1 88 ? -0.709 -6.395 4.262 1.00 86.94 88 PHE A O 1
ATOM 688 N N . LYS A 1 89 ? -0.116 -8.340 5.215 1.00 87.88 89 LYS A N 1
ATOM 689 C CA . LYS A 1 89 ? 0.853 -8.725 4.183 1.00 87.88 89 LYS A CA 1
ATOM 690 C C . LYS A 1 89 ? 0.116 -9.517 3.106 1.00 87.88 89 LYS A C 1
ATOM 692 O O . LYS A 1 89 ? -0.373 -10.603 3.402 1.00 87.88 89 LYS A O 1
ATOM 697 N N . ILE A 1 90 ? 0.018 -8.973 1.896 1.00 85.62 90 ILE A N 1
ATOM 698 C CA . ILE A 1 90 ? -0.734 -9.587 0.785 1.00 85.62 90 ILE A CA 1
ATOM 699 C C . ILE A 1 90 ? 0.166 -10.252 -0.264 1.00 85.62 90 ILE A C 1
ATOM 701 O O . ILE A 1 90 ? -0.305 -11.087 -1.029 1.00 85.62 90 ILE A O 1
ATOM 705 N N . ILE A 1 91 ? 1.458 -9.907 -0.267 1.00 81.88 91 ILE A N 1
ATOM 706 C CA . ILE A 1 91 ? 2.549 -10.604 -0.966 1.00 81.88 91 ILE A CA 1
ATOM 707 C C . ILE A 1 91 ? 3.665 -10.781 0.053 1.00 81.88 91 ILE A C 1
ATOM 709 O O . ILE A 1 91 ? 4.096 -11.928 0.297 1.00 81.88 91 ILE A O 1
#

Mean predicted aligned error: 8.57 Å

Foldseek 3Di:
DAKDQDPVCLPDPCPVPPPPCRPDDDDPPGDIDDDDDDDVPVVCDPVDDDDDPWDKDWDFPPPDQQDPDVVVPRNRPPDDDPRTDDIDIPD

Sequence (91 aa):
MLLLSKKTLWLSDGSMGFGQESDTAFSEGDVIYGRVMVDPVQNLGDSFICNIEKVFLCTGADGYIPKYNPDNFEYGCLADSQSLLYRFKII

pLDDT: mean 77.17, std 11.42, range [48.94, 93.75]

Radius of gyration: 15.19 Å; Cα contacts (8 Å, |Δi|>4): 96; chains: 1; bounding box: 35×24×38 Å

Organism: Cirrhinus mrigala (NCBI:txid683832)

Secondary structure (DSSP, 8-state):
-EEES-HHHHHS-STT-TTSS------TTPPPEEE-----TT--GGG--------EEEEESTT----EEGGGTEETTSS--TTEEEEEE--

Solvent-accessible surface area (backbone atoms only — not comparable to full-atom values): 6316 Å² total; per-residue (Å²): 122,50,71,34,83,47,69,69,67,68,71,45,95,59,87,83,55,81,78,85,67,62,89,65,87,80,59,93,89,61,68,79,44,76,48,86,85,78,83,66,89,75,68,64,68,94,80,64,82,88,76,87,77,70,43,74,54,66,41,41,37,96,85,42,76,70,47,76,40,70,94,77,74,28,54,33,78,80,49,92,54,92,52,52,67,47,80,42,79,81,86